Protein 1JBE (pdb70)

Structure (mmCIF, N/CA/C/O backbone):
data_1JBE
#
_entry.id   1JBE
#
_cell.length_a   45.122
_cell.length_b   46.652
_cell.length_c   53.120
_cell.angle_alpha   90.00
_cell.angle_beta   90.00
_cell.angle_gamma   90.00
#
_symmetry.space_group_name_H-M   'P 21 21 21'
#
loop_
_entity.id
_entity.type
_entity.pdbx_description
1 polymer 'Chemotaxis protein CheY'
2 non-polymer 'SULFATE ION'
3 non-polymer GLYCEROL
4 water water
#
loop_
_atom_site.group_PDB
_atom_site.id
_atom_site.type_symbol
_atom_site.label_atom_id
_atom_site.label_alt_id
_atom_site.label_comp_id
_atom_site.label_asym_id
_atom_site.label_entity_id
_atom_site.label_seq_id
_atom_site.pdbx_PDB_ins_code
_atom_site.Cartn_x
_atom_site.Cartn_y
_atom_site.Cartn_z
_atom_site.occupancy
_atom_site.B_iso_or_equiv
_atom_site.auth_seq_id
_atom_site.auth_comp_id
_atom_site.auth_asym_id
_atom_site.auth_atom_id
_atom_site.pdbx_PDB_model_num
ATOM 1 N N . ALA A 1 1 ? 38.738 22.254 7.467 1.00 33.17 2 ALA A N 1
ATOM 2 C CA . ALA A 1 1 ? 39.225 21.332 8.477 1.00 19.40 2 ALA A CA 1
ATOM 3 C C . ALA A 1 1 ? 40.638 20.863 8.184 1.00 16.17 2 ALA A C 1
ATOM 4 O O . ALA A 1 1 ? 41.133 20.946 7.070 1.00 20.45 2 ALA A O 1
ATOM 6 N N . ASP A 1 2 ? 41.279 20.353 9.219 1.00 12.97 3 ASP A N 1
ATOM 7 C CA . ASP A 1 2 ? 42.612 19.773 9.157 1.00 12.54 3 ASP A CA 1
ATOM 8 C C . ASP A 1 2 ? 42.622 18.526 8.286 1.00 9.62 3 ASP A C 1
ATOM 9 O O . ASP A 1 2 ? 41.900 17.578 8.590 1.00 9.89 3 ASP A O 1
ATOM 14 N N . LYS A 1 3 ? 43.429 18.486 7.233 1.00 10.61 4 LYS A N 1
ATOM 15 C CA . LYS A 1 3 ? 43.424 17.309 6.366 1.00 9.02 4 LYS A CA 1
ATOM 16 C C . LYS A 1 3 ? 43.990 16.065 7.048 1.00 7.49 4 LYS A C 1
ATOM 17 O O . LYS A 1 3 ? 43.770 14.958 6.557 1.00 7.35 4 LYS A O 1
ATOM 23 N N . GLU A 1 4 ? 44.707 16.217 8.158 1.00 7.40 5 GLU A N 1
ATOM 24 C CA . GLU A 1 4 ? 45.232 15.102 8.925 1.00 7.59 5 GLU A CA 1
ATOM 25 C C . GLU A 1 4 ? 44.339 14.754 10.112 1.00 7.00 5 GLU A C 1
ATOM 26 O O . GLU A 1 4 ? 44.754 13.946 10.947 1.00 7.79 5 GLU A O 1
ATOM 32 N N . LEU A 1 5 ? 43.124 15.282 10.187 1.00 7.04 6 LEU A N 1
ATOM 33 C CA . LEU A 1 5 ? 42.113 14.789 11.112 1.00 7.61 6 LEU A CA 1
ATOM 34 C C . LEU A 1 5 ? 42.056 13.268 11.066 1.00 6.79 6 LEU A C 1
ATOM 35 O O . LEU A 1 5 ? 41.980 12.705 9.982 1.00 6.99 6 LEU A O 1
ATOM 40 N N . LYS A 1 6 ? 42.080 12.606 12.220 1.00 7.07 7 LYS A N 1
ATOM 41 C CA . LYS A 1 6 ? 42.133 11.152 12.238 1.00 6.76 7 LYS A CA 1
ATOM 42 C C . LYS A 1 6 ? 40.708 10.600 12.281 1.00 6.15 7 LYS A C 1
ATOM 43 O O . LYS A 1 6 ? 39.949 10.794 13.242 1.00 6.27 7 LYS A O 1
ATOM 51 N N . PHE A 1 7 ? 40.354 9.901 11.214 1.00 5.58 8 PHE A N 1
ATOM 52 C CA . PHE A 1 7 ? 39.063 9.274 11.053 1.00 5.03 8 PHE A CA 1
ATOM 53 C C . PHE A 1 7 ? 39.053 7.834 11.534 1.00 4.69 8 PHE A C 1
ATOM 54 O O . PHE A 1 7 ? 40.018 7.108 11.300 1.00 6.31 8 PHE A O 1
ATOM 62 N N . LEU A 1 8 ? 37.970 7.432 12.192 1.00 4.45 9 LEU A N 1
ATOM 63 C CA . LEU A 1 8 ? 37.656 6.036 12.440 1.00 3.90 9 LEU A CA 1
ATOM 64 C C . LEU A 1 8 ? 36.449 5.648 11.590 1.00 4.03 9 LEU A C 1
ATOM 65 O O . LEU A 1 8 ? 35.384 6.249 11.751 1.00 4.78 9 LEU A O 1
ATOM 70 N N . VAL A 1 9 ? 36.612 4.686 10.712 1.00 3.87 10 VAL A N 1
ATOM 71 C CA . VAL A 1 9 ? 35.572 4.160 9.844 1.00 4.14 10 VAL A CA 1
ATOM 72 C C . VAL A 1 9 ? 35.095 2.827 10.407 1.00 3.72 10 VAL A C 1
ATOM 73 O O . VAL A 1 9 ? 35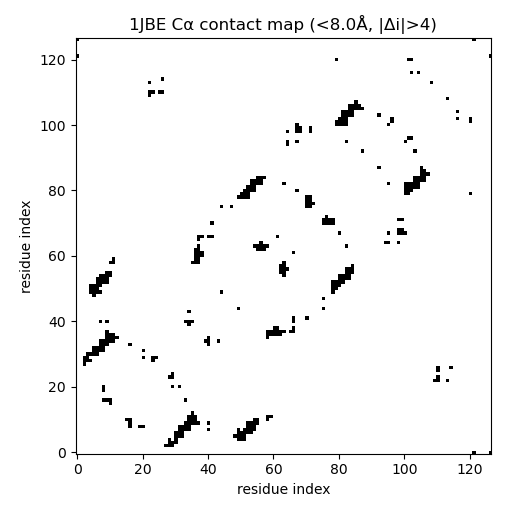.900 1.891 10.515 1.00 4.90 10 VAL A O 1
ATOM 77 N N . VAL A 1 10 ? 33.823 2.743 10.759 1.00 4.04 11 VAL A N 1
ATOM 78 C CA . VAL A 1 10 ? 33.270 1.621 11.498 1.00 3.96 11 VAL A CA 1
ATOM 79 C C . VAL A 1 10 ? 32.166 0.975 10.668 1.00 3.82 11 VAL A C 1
ATOM 80 O O . VAL A 1 10 ? 31.159 1.617 10.345 1.00 4.41 11 VAL A O 1
ATOM 84 N N . ASP A 1 11 ? 32.346 -0.282 10.291 1.00 3.96 12 ASP A N 1
ATOM 85 C CA . ASP A 1 11 ? 31.342 -1.070 9.590 1.00 4.06 12 ASP A CA 1
ATOM 86 C C . ASP A 1 11 ? 31.777 -2.533 9.680 1.00 4.03 12 ASP A C 1
ATOM 87 O O . ASP A 1 11 ? 32.962 -2.809 9.821 1.00 4.71 12 ASP A O 1
ATOM 92 N N . ASP A 1 12 ? 30.826 -3.452 9.558 1.00 4.06 13 ASP A N 1
ATOM 93 C CA . ASP A 1 12 ? 31.123 -4.877 9.623 1.00 4.60 13 ASP A CA 1
ATOM 94 C C . ASP A 1 12 ? 31.367 -5.509 8.255 1.00 4.85 13 ASP A C 1
ATOM 95 O O . ASP A 1 12 ? 31.456 -6.745 8.187 1.00 6.65 13 ASP A O 1
ATOM 100 N N . PHE A 1 13 ? 31.507 -4.728 7.203 1.00 5.22 14 PHE A N 1
ATOM 101 C CA . PHE A 1 13 ? 31.879 -5.174 5.867 1.00 5.41 14 PHE A CA 1
ATOM 102 C C . PHE A 1 13 ? 33.194 -4.524 5.460 1.00 5.31 14 PHE A C 1
ATOM 103 O O . PHE A 1 13 ? 33.253 -3.301 5.353 1.00 5.93 14 PHE A O 1
ATOM 111 N N . SER A 1 14 ? 34.205 -5.352 5.211 1.00 5.96 15 SER A N 1
ATOM 112 C CA . SER A 1 14 ? 35.472 -4.800 4.747 1.00 6.09 15 SER A CA 1
ATOM 113 C C . SER A 1 14 ? 35.340 -4.047 3.443 1.00 5.12 15 SER A C 1
ATOM 114 O O . SER A 1 14 ? 36.067 -3.065 3.252 1.00 5.75 15 SER A O 1
ATOM 117 N N . THR A 1 15 ? 34.452 -4.485 2.546 1.00 5.32 16 THR A N 1
ATOM 118 C CA . THR A 1 15 ? 34.356 -3.760 1.285 1.00 5.48 16 THR A CA 1
ATOM 119 C C . THR A 1 15 ? 33.883 -2.329 1.510 1.00 5.13 16 THR A C 1
ATOM 120 O O . THR A 1 15 ? 34.366 -1.397 0.850 1.00 5.59 16 THR A O 1
ATOM 124 N N . MET A 1 16 ? 32.921 -2.135 2.414 1.00 4.95 17 MET A N 1
ATOM 125 C CA . MET A 1 16 ? 32.384 -0.792 2.635 1.00 4.92 17 MET A CA 1
ATOM 126 C C . MET A 1 16 ? 33.401 0.061 3.386 1.00 4.40 17 MET A C 1
ATOM 127 O O . MET A 1 16 ? 33.538 1.255 3.120 1.00 5.13 17 MET A O 1
ATOM 132 N N . ARG A 1 17 ? 34.136 -0.524 4.339 1.00 4.76 18 ARG A N 1
ATOM 133 C CA . ARG A 1 17 ? 35.183 0.284 4.966 1.00 5.22 18 ARG A CA 1
ATOM 134 C C . ARG A 1 17 ? 36.202 0.734 3.918 1.00 4.61 18 ARG A C 1
ATOM 135 O O . ARG A 1 17 ? 36.692 1.856 4.002 1.00 5.48 18 ARG A O 1
ATOM 143 N N . ARG A 1 18 ? 36.529 -0.126 2.967 1.00 4.82 19 ARG A N 1
ATOM 144 C CA . ARG A 1 18 ? 37.471 0.274 1.921 1.00 5.05 19 ARG A CA 1
ATOM 145 C C . ARG A 1 18 ? 36.885 1.355 1.029 1.00 5.08 19 ARG A C 1
ATOM 146 O O . ARG A 1 18 ? 37.610 2.277 0.639 1.00 5.73 19 ARG A O 1
ATOM 154 N N . ILE A 1 19 ? 35.604 1.246 0.676 1.00 4.87 20 ILE A N 1
ATOM 155 C CA . ILE A 1 19 ? 34.961 2.326 -0.067 1.00 4.68 20 ILE A CA 1
ATOM 156 C C . ILE A 1 19 ? 35.098 3.644 0.674 1.00 4.30 20 ILE A C 1
ATOM 157 O O . ILE A 1 19 ? 35.523 4.640 0.084 1.00 5.25 20 ILE A O 1
ATOM 162 N N . VAL A 1 20 ? 34.735 3.663 1.955 1.00 4.86 21 VAL A N 1
ATOM 163 C CA . VAL A 1 20 ? 34.742 4.923 2.684 1.00 4.31 21 VAL A CA 1
ATOM 164 C C . VAL A 1 20 ? 36.162 5.457 2.827 1.00 4.71 21 VAL A C 1
ATOM 165 O O . VAL A 1 20 ? 36.407 6.645 2.629 1.00 5.27 21 VAL A O 1
ATOM 169 N N . ARG A 1 21 ? 37.111 4.581 3.144 1.00 5.30 22 ARG A N 1
ATOM 170 C CA . ARG A 1 21 ? 38.512 4.987 3.203 1.00 5.79 22 ARG A CA 1
ATOM 171 C C . ARG A 1 21 ? 38.963 5.599 1.889 1.00 5.65 22 ARG A C 1
ATOM 172 O O . ARG A 1 21 ? 39.632 6.636 1.865 1.00 6.21 22 ARG A O 1
ATOM 187 N N . ASN A 1 22 ? 38.613 4.986 0.763 1.00 5.77 23 ASN A N 1
ATOM 188 C CA . ASN A 1 22 ? 39.059 5.501 -0.525 1.00 6.17 23 ASN A CA 1
ATOM 189 C C . ASN A 1 22 ? 38.382 6.805 -0.887 1.00 7.02 23 ASN A C 1
ATOM 190 O O . ASN A 1 22 ? 39.012 7.695 -1.464 1.00 8.94 23 ASN A O 1
ATOM 199 N N . LEU A 1 23 ? 37.119 6.963 -0.521 1.00 5.82 24 LEU A N 1
ATOM 200 C CA . LEU A 1 23 ? 36.447 8.232 -0.756 1.00 6.43 24 LEU A CA 1
ATOM 201 C C . LEU A 1 23 ? 37.107 9.321 0.070 1.00 5.91 24 LEU A C 1
ATOM 202 O O . LEU A 1 23 ? 37.330 10.437 -0.400 1.00 7.63 24 LEU A O 1
ATOM 207 N N . LEU A 1 24 ? 37.438 9.015 1.323 1.00 5.73 25 LEU A N 1
ATOM 208 C CA . LEU A 1 24 ? 38.120 9.993 2.171 1.00 6.41 25 LEU A CA 1
ATOM 209 C C . LEU A 1 24 ? 39.450 10.389 1.536 1.00 6.40 25 LEU A C 1
ATOM 210 O O . LEU A 1 24 ? 39.812 11.567 1.501 1.00 7.32 25 LEU A O 1
ATOM 215 N N . LYS A 1 25 ? 40.199 9.421 1.024 1.00 7.84 26 LYS A N 1
ATOM 216 C CA . LYS A 1 25 ? 41.494 9.702 0.402 1.00 9.96 26 LYS A CA 1
ATOM 217 C C . LYS A 1 25 ? 41.295 10.631 -0.786 1.00 10.18 26 LYS A C 1
ATOM 218 O O . LYS A 1 25 ? 42.085 11.554 -1.018 1.00 10.64 26 LYS A O 1
ATOM 224 N N . GLU A 1 26 ? 40.227 10.424 -1.558 1.00 11.35 27 GLU A N 1
ATOM 225 C CA . GLU A 1 26 ? 39.901 11.268 -2.699 1.00 12.99 27 GLU A CA 1
ATOM 226 C C . GLU A 1 26 ? 39.723 12.738 -2.315 1.00 11.79 27 GLU A C 1
ATOM 227 O O . GLU A 1 26 ? 39.985 13.647 -3.100 1.00 17.32 27 GLU A O 1
ATOM 238 N N . LEU A 1 27 ? 39.251 12.972 -1.094 1.00 9.80 28 LEU A N 1
ATOM 239 C CA . LEU A 1 27 ? 39.020 14.306 -0.578 1.00 9.91 28 LEU A CA 1
ATOM 240 C C . LEU A 1 27 ? 40.238 14.869 0.145 1.00 8.76 28 LEU A C 1
ATOM 241 O O . LEU A 1 27 ? 40.199 16.002 0.608 1.00 13.48 28 LEU A O 1
ATOM 246 N N . GLY A 1 28 ? 41.285 14.063 0.280 1.00 7.26 29 GLY A N 1
ATOM 247 C CA . GLY A 1 28 ? 42.504 14.481 0.942 1.00 6.42 29 GLY A CA 1
ATOM 248 C C . GLY A 1 28 ? 42.612 14.121 2.410 1.00 6.28 29 GLY A C 1
ATOM 249 O O . GLY A 1 28 ? 43.511 14.640 3.074 1.00 7.22 29 GLY A O 1
ATOM 250 N N . PHE A 1 29 ? 41.740 13.244 2.892 1.00 5.94 30 PHE A N 1
ATOM 251 C CA . PHE A 1 29 ? 41.781 12.758 4.266 1.00 5.75 30 PHE A CA 1
ATOM 252 C C . PHE A 1 29 ? 42.347 11.337 4.265 1.00 5.98 30 PHE A C 1
ATOM 253 O O . PHE A 1 29 ? 41.650 10.385 3.930 1.00 7.97 30 PHE A O 1
ATOM 261 N N . ASN A 1 30 ? 43.645 11.229 4.591 1.00 5.69 31 ASN A N 1
ATOM 262 C CA . ASN A 1 30 ? 44.370 9.977 4.496 1.00 6.36 31 ASN A CA 1
ATOM 263 C C . ASN A 1 30 ? 44.639 9.323 5.847 1.00 5.93 31 ASN A C 1
ATOM 264 O O . ASN A 1 30 ? 45.077 8.172 5.894 1.00 7.40 31 ASN A O 1
ATOM 269 N N . ASN A 1 31 ? 44.375 10.041 6.932 1.00 5.97 32 ASN A N 1
ATOM 270 C CA . ASN A 1 31 ? 44.668 9.535 8.278 1.00 6.55 32 ASN A CA 1
ATOM 271 C C . ASN A 1 31 ? 43.444 8.779 8.778 1.00 6.12 32 ASN A C 1
ATOM 272 O O . ASN A 1 31 ? 42.580 9.355 9.450 1.00 7.37 32 ASN A O 1
ATOM 277 N N . VAL A 1 32 ? 43.329 7.514 8.419 1.00 6.15 33 VAL A N 1
ATOM 278 C CA . VAL A 1 32 ? 42.119 6.733 8.549 1.00 6.68 33 VAL A CA 1
ATOM 279 C C . VAL A 1 32 ? 42.436 5.382 9.177 1.00 6.53 33 VAL A C 1
ATOM 280 O O . VAL A 1 32 ? 43.352 4.680 8.741 1.00 9.93 33 VAL A O 1
ATOM 284 N N . GLU A 1 33 ? 41.685 5.032 10.211 1.00 5.62 34 GLU A N 1
ATOM 285 C CA . GLU A 1 33 ? 41.698 3.721 10.811 1.00 5.96 34 GLU A CA 1
ATOM 286 C C . GLU A 1 33 ? 40.315 3.100 10.744 1.00 5.13 34 GLU A C 1
ATOM 287 O O . GLU A 1 33 ? 39.357 3.809 10.459 1.00 5.85 34 GLU A O 1
ATOM 293 N N . GLU A 1 34 ? 40.230 1.811 11.012 1.00 5.65 35 GLU A N 1
ATOM 294 C CA . GLU A 1 34 ? 39.011 1.059 10.812 1.00 5.40 35 GLU A CA 1
ATOM 295 C C . GLU A 1 34 ? 38.643 0.245 12.037 1.00 4.92 35 GLU A C 1
ATOM 296 O O . GLU A 1 34 ? 39.488 -0.184 12.818 1.00 6.50 35 GLU A O 1
ATOM 302 N N . ALA A 1 35 ? 37.352 -0.017 12.204 1.00 4.96 36 ALA A N 1
ATOM 303 C CA . ALA A 1 35 ? 36.836 -0.896 13.236 1.00 4.52 36 ALA A CA 1
ATOM 304 C C . ALA A 1 35 ? 35.616 -1.639 12.677 1.00 4.28 36 ALA A C 1
ATOM 305 O O . ALA A 1 35 ? 34.964 -1.170 11.749 1.00 4.58 36 ALA A O 1
ATOM 307 N N . GLU A 1 36 ? 35.324 -2.807 13.278 1.00 4.88 37 GLU A N 1
ATOM 308 C CA . GLU A 1 36 ? 34.359 -3.707 12.650 1.00 5.50 37 GLU A CA 1
ATOM 309 C C . GLU A 1 36 ? 33.005 -3.777 13.358 1.00 5.24 37 GLU A C 1
ATOM 310 O O . GLU A 1 36 ? 32.103 -4.409 12.786 1.00 5.65 37 GLU A O 1
ATOM 316 N N . ASP A 1 37 ? 32.854 -3.197 14.522 1.00 5.14 38 ASP A N 1
ATOM 317 C CA . ASP A 1 37 ? 31.576 -3.049 15.217 1.00 5.98 38 ASP A CA 1
ATOM 318 C C . ASP A 1 37 ? 31.746 -1.970 16.276 1.00 4.83 38 ASP A C 1
ATOM 319 O O . ASP A 1 37 ? 32.848 -1.416 16.426 1.00 5.24 38 ASP A O 1
ATOM 324 N N . GLY A 1 38 ? 30.706 -1.648 17.039 1.00 5.70 39 GLY A N 1
ATOM 325 C CA . GLY A 1 38 ? 30.817 -0.552 17.990 1.00 5.93 39 GLY A CA 1
ATOM 326 C C . GLY A 1 38 ? 31.751 -0.831 19.145 1.00 5.11 39 GLY A C 1
ATOM 327 O O . GLY A 1 38 ? 32.340 0.113 19.692 1.00 6.03 39 GLY A O 1
ATOM 328 N N . VAL A 1 39 ? 31.885 -2.093 19.546 1.00 5.83 40 VAL A N 1
ATOM 329 C CA . VAL A 1 39 ? 32.793 -2.444 20.635 1.00 7.17 40 VAL A CA 1
ATOM 330 C C . VAL A 1 39 ? 34.240 -2.254 20.195 1.00 6.40 40 VAL A C 1
ATOM 331 O O . VAL A 1 39 ? 35.056 -1.632 20.874 1.00 7.81 40 VAL A O 1
ATOM 335 N N . ASP A 1 40 ? 34.570 -2.778 19.018 1.00 6.63 41 ASP A N 1
ATOM 336 C CA . ASP A 1 40 ? 35.901 -2.593 18.448 1.00 6.13 41 ASP A CA 1
ATOM 337 C C . ASP A 1 40 ? 36.207 -1.108 18.307 1.00 5.73 41 ASP A C 1
ATOM 338 O O . ASP A 1 40 ? 37.298 -0.636 18.600 1.00 6.81 41 ASP A O 1
ATOM 343 N N . ALA A 1 41 ? 35.195 -0.348 17.876 1.00 5.50 42 ALA A N 1
ATOM 344 C CA . ALA A 1 41 ? 35.369 1.087 17.712 1.00 5.20 42 ALA A CA 1
ATOM 345 C C . ALA A 1 41 ? 35.735 1.749 19.033 1.00 5.31 42 ALA A C 1
ATOM 346 O O . ALA A 1 41 ? 36.669 2.560 19.094 1.00 6.77 42 ALA A O 1
ATOM 348 N N . LEU A 1 42 ? 35.021 1.429 20.113 1.00 5.69 43 LEU A N 1
ATOM 349 C CA . LEU A 1 42 ? 35.359 2.011 21.406 1.00 6.18 43 LEU A CA 1
ATOM 350 C C . LEU A 1 42 ? 36.747 1.586 21.870 1.00 6.01 43 LEU A C 1
ATOM 351 O O . LEU A 1 42 ? 37.461 2.417 22.444 1.00 7.78 43 LEU A O 1
ATOM 356 N N . ASN A 1 43 ? 37.128 0.329 21.651 1.00 6.60 44 ASN A N 1
ATOM 357 C CA . ASN A 1 43 ? 38.494 -0.084 21.990 1.00 7.62 44 ASN A CA 1
ATOM 358 C C . ASN A 1 43 ? 39.508 0.819 21.300 1.00 8.50 44 ASN A C 1
ATOM 359 O O . ASN A 1 43 ? 40.496 1.218 21.901 1.00 10.94 44 ASN A O 1
ATOM 364 N N . LYS A 1 44 ? 39.290 1.178 20.041 1.00 8.01 45 LYS A N 1
ATOM 365 C CA . LYS A 1 44 ? 40.213 2.034 19.301 1.00 8.82 45 LYS A CA 1
ATOM 366 C C . LYS A 1 44 ? 40.141 3.487 19.764 1.00 8.08 45 LYS A C 1
ATOM 367 O O . LYS A 1 44 ? 41.182 4.134 19.946 1.00 10.05 45 LYS A O 1
ATOM 375 N N . LEU A 1 45 ? 38.937 4.018 19.978 1.00 7.38 46 LEU A N 1
ATOM 376 C CA . LEU A 1 45 ? 38.787 5.413 20.374 1.00 7.52 46 LEU A CA 1
ATOM 377 C C . LEU A 1 45 ? 39.449 5.696 21.716 1.00 8.81 46 LEU A C 1
ATOM 378 O O . LEU A 1 45 ? 39.935 6.802 21.940 1.00 8.95 46 LEU A O 1
ATOM 383 N N . GLN A 1 46 ? 39.480 4.705 22.590 1.00 9.29 47 GLN A N 1
ATOM 384 C CA . GLN A 1 46 ? 40.143 4.849 23.887 1.00 10.24 47 GLN A CA 1
ATOM 385 C C . GLN A 1 46 ? 41.637 5.074 23.744 1.00 10.92 47 GLN A C 1
ATOM 386 O O . GLN A 1 46 ? 42.242 5.560 24.707 1.00 14.54 47 GLN A O 1
ATOM 392 N N . ALA A 1 47 ? 42.261 4.754 22.631 1.00 10.97 48 ALA A N 1
ATOM 393 C CA . ALA A 1 47 ? 43.681 4.986 22.414 1.00 13.38 48 ALA A CA 1
ATOM 394 C C . ALA A 1 47 ? 43.983 6.463 22.212 1.00 14.76 48 ALA A C 1
ATOM 395 O O . ALA A 1 47 ? 45.140 6.876 22.328 1.00 17.28 48 ALA A O 1
ATOM 397 N N . GLY A 1 48 ? 42.963 7.249 21.904 1.00 12.72 49 GLY A N 1
ATOM 398 C CA . GLY A 1 48 ? 43.095 8.684 21.793 1.00 13.88 49 GLY A CA 1
ATOM 399 C C . GLY A 1 48 ? 43.473 9.129 20.389 1.00 11.32 49 GLY A C 1
ATOM 400 O O . GLY A 1 48 ? 43.860 8.331 19.541 1.00 13.10 49 GLY A O 1
ATOM 401 N N . GLY A 1 49 ? 43.357 10.438 20.180 1.00 11.35 50 GLY A N 1
ATOM 402 C CA . GLY A 1 49 ? 43.814 11.106 19.003 1.00 12.26 50 GLY A CA 1
ATOM 403 C C . GLY A 1 49 ? 42.841 11.155 17.847 1.00 10.16 50 GLY A C 1
ATOM 404 O O . GLY A 1 49 ? 43.150 11.769 16.820 1.00 11.02 50 GLY A O 1
ATOM 405 N N . TYR A 1 50 ? 41.672 10.519 17.975 1.00 8.89 51 TYR A N 1
ATOM 406 C CA . TYR A 1 50 ? 40.696 10.577 16.894 1.00 7.00 51 TYR A CA 1
ATOM 407 C C . TYR A 1 50 ? 40.015 11.923 16.804 1.00 6.96 51 TYR A C 1
ATOM 408 O O . TYR A 1 50 ? 39.856 12.648 17.776 1.00 9.69 51 TYR A O 1
ATOM 417 N N . GLY A 1 51 ? 39.611 12.259 15.579 1.00 6.21 52 GLY A N 1
ATOM 418 C CA . GLY A 1 51 ? 38.962 13.515 15.291 1.00 6.52 52 GLY A CA 1
ATOM 419 C C . GLY A 1 51 ? 37.634 13.416 14.579 1.00 5.95 52 GLY A C 1
ATOM 420 O O . GLY A 1 51 ? 36.945 14.421 14.448 1.00 6.76 52 GLY A O 1
ATOM 421 N N . PHE A 1 52 ? 37.240 12.234 14.098 1.00 5.55 53 PHE A N 1
ATOM 422 C CA . PHE A 1 52 ? 35.992 12.084 13.356 1.00 5.08 53 PHE A CA 1
ATOM 423 C C . PHE A 1 52 ? 35.648 10.602 13.286 1.00 4.34 53 PHE A C 1
ATOM 424 O O . PHE A 1 52 ? 36.552 9.788 13.067 1.00 5.60 53 PHE A O 1
ATOM 432 N N . VAL A 1 53 ? 34.389 10.251 13.466 1.00 4.39 54 VAL A N 1
ATOM 433 C CA . VAL A 1 53 ? 33.889 8.889 13.361 1.00 4.09 54 VAL A CA 1
ATOM 434 C C . VAL A 1 53 ? 32.857 8.805 12.251 1.00 3.88 54 VAL A C 1
ATOM 435 O O . VAL A 1 53 ? 31.932 9.617 12.220 1.00 4.32 54 VAL A O 1
ATOM 439 N N . ILE A 1 54 ? 32.997 7.843 11.352 1.00 3.70 55 ILE A N 1
ATOM 440 C CA . ILE A 1 54 ? 31.972 7.486 10.386 1.00 3.62 55 ILE A CA 1
ATOM 441 C C . ILE A 1 54 ? 31.544 6.065 10.737 1.00 3.61 55 ILE A C 1
ATOM 442 O O . ILE A 1 54 ? 32.400 5.166 10.722 1.00 4.97 55 ILE A O 1
ATOM 447 N N . SER A 1 55 ? 30.295 5.868 11.128 1.00 3.72 56 SER A N 1
ATOM 448 C CA . SER A 1 55 ? 29.843 4.583 11.598 1.00 3.78 56 SER A CA 1
ATOM 449 C C . SER A 1 55 ? 28.558 4.133 10.914 1.00 3.54 56 SER A C 1
ATOM 450 O O . SER A 1 55 ? 27.633 4.941 10.753 1.00 4.00 56 SER A O 1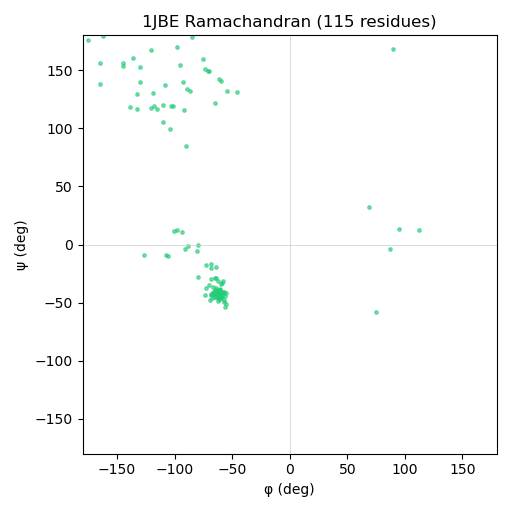
ATOM 455 N N . ASP A 1 56 ? 28.458 2.855 10.580 1.00 4.24 57 ASP A N 1
ATOM 456 C CA . ASP A 1 56 ? 27.182 2.350 10.119 1.00 4.43 57 ASP A CA 1
ATOM 457 C C . ASP A 1 56 ? 26.195 2.275 11.278 1.00 3.93 57 ASP A C 1
ATOM 458 O O . ASP A 1 56 ? 26.534 2.021 12.417 1.00 5.42 57 ASP A O 1
ATOM 463 N N . TRP A 1 57 ? 24.932 2.468 10.911 1.00 4.30 58 TRP A N 1
ATOM 464 C CA . TRP A 1 57 ? 23.807 2.300 11.817 1.00 4.30 58 TRP A CA 1
ATOM 465 C C . TRP A 1 57 ? 23.655 0.856 12.283 1.00 4.33 58 TRP A C 1
ATOM 466 O O . TRP A 1 57 ? 23.329 0.581 13.444 1.00 4.81 58 TRP A O 1
ATOM 477 N N . ASN A 1 58 ? 23.876 -0.088 11.370 1.00 5.11 59 ASN A N 1
ATOM 478 C CA . ASN A 1 58 ? 23.589 -1.492 11.605 1.00 5.16 59 ASN A CA 1
ATOM 479 C C . ASN A 1 58 ? 24.887 -2.297 11.717 1.00 4.47 59 ASN A C 1
ATOM 480 O O . ASN A 1 58 ? 25.546 -2.514 10.707 1.00 5.48 59 ASN A O 1
ATOM 485 N N . MET A 1 59 ? 25.250 -2.696 12.935 1.00 4.38 60 MET A N 1
ATOM 486 C CA . MET A 1 59 ? 26.420 -3.512 13.171 1.00 4.44 60 MET A CA 1
ATOM 487 C C . MET A 1 59 ? 26.092 -4.459 14.321 1.00 4.62 60 MET A C 1
ATOM 488 O O . MET A 1 59 ? 25.270 -4.109 15.184 1.00 5.37 60 MET A O 1
ATOM 493 N N . PRO A 1 60 ? 26.736 -5.616 14.378 1.00 4.99 61 PRO A N 1
ATOM 494 C CA . PRO A 1 60 ? 26.497 -6.551 15.476 1.00 5.31 61 PRO A CA 1
ATOM 495 C C . PRO A 1 60 ? 27.180 -6.073 16.750 1.00 4.67 61 PRO A C 1
ATOM 496 O O . PRO A 1 60 ? 28.119 -5.277 16.718 1.00 5.43 61 PRO A O 1
ATOM 500 N N . ASN A 1 61 ? 26.694 -6.598 17.868 1.00 5.01 62 ASN A N 1
ATOM 501 C CA . ASN A 1 61 ? 27.246 -6.460 19.212 1.00 5.19 62 ASN A CA 1
ATOM 502 C C . ASN A 1 61 ? 26.960 -5.074 19.777 1.00 5.41 62 ASN A C 1
ATOM 503 O O . ASN A 1 61 ? 26.324 -4.948 20.811 1.00 8.94 62 ASN A O 1
ATOM 508 N N . MET A 1 62 ? 27.411 -4.032 19.100 1.00 5.21 63 MET A N 1
ATOM 509 C CA . MET A 1 62 ? 27.053 -2.659 19.411 1.00 5.12 63 MET A CA 1
ATOM 510 C C . MET A 1 62 ? 26.804 -1.935 18.094 1.00 4.59 63 MET A C 1
ATOM 511 O O . MET A 1 62 ? 27.701 -1.862 17.253 1.00 5.36 63 MET A O 1
ATOM 520 N N . ASP A 1 63 ? 25.578 -1.457 17.929 1.00 5.31 64 ASP A N 1
ATOM 521 C CA . ASP A 1 63 ? 25.171 -0.798 16.688 1.00 4.91 64 ASP A CA 1
ATOM 522 C C . ASP A 1 63 ? 25.560 0.674 16.733 1.00 4.53 64 ASP A C 1
ATOM 523 O O . ASP A 1 63 ? 26.169 1.178 17.682 1.00 5.07 64 ASP A O 1
ATOM 528 N N . GLY A 1 64 ? 25.261 1.383 15.637 1.00 4.68 65 GLY A N 1
ATOM 529 C CA . GLY A 1 64 ? 25.685 2.759 15.534 1.00 4.90 65 GLY A CA 1
ATOM 530 C C . GLY A 1 64 ? 25.092 3.663 16.590 1.00 4.55 65 GLY A C 1
ATOM 531 O O . GLY A 1 64 ? 25.765 4.554 17.123 1.00 4.79 65 GLY A O 1
ATOM 532 N N . LEU A 1 65 ? 23.808 3.486 16.907 1.00 4.89 66 LEU A N 1
ATOM 533 C CA . LEU A 1 65 ? 23.167 4.317 17.910 1.00 5.22 66 LEU A CA 1
ATOM 534 C C . LEU A 1 65 ? 23.822 4.122 19.279 1.00 5.10 66 LEU A C 1
ATOM 535 O O . LEU A 1 65 ? 24.077 5.068 20.032 1.00 5.73 66 LEU A O 1
ATOM 540 N N . GLU A 1 66 ? 24.097 2.861 19.622 1.00 4.92 67 GLU A N 1
ATOM 541 C CA . GLU A 1 66 ? 24.737 2.580 20.899 1.00 5.62 67 GLU A CA 1
ATOM 542 C C . GLU A 1 66 ? 26.157 3.140 20.976 1.00 5.24 67 GLU A C 1
ATOM 543 O O . GLU A 1 66 ? 26.588 3.678 22.000 1.00 6.06 67 GLU A O 1
ATOM 549 N N . LEU A 1 67 ? 26.905 2.998 19.877 1.00 5.10 68 LEU A N 1
ATOM 550 C CA . LEU A 1 67 ? 28.244 3.589 19.814 1.00 4.80 68 LEU A CA 1
ATOM 551 C C . LEU A 1 67 ? 28.188 5.090 20.051 1.00 4.74 68 LEU A C 1
ATOM 552 O O . LEU A 1 67 ? 28.926 5.645 20.863 1.00 5.34 68 LEU A O 1
ATOM 557 N N . LEU A 1 68 ? 27.295 5.742 19.320 1.00 4.70 69 LEU A N 1
ATOM 558 C CA . LEU A 1 68 ? 27.106 7.180 19.440 1.00 5.01 69 LEU A CA 1
ATOM 559 C C . LEU A 1 68 ? 26.762 7.587 20.860 1.00 5.45 69 LEU A C 1
ATOM 560 O O . LEU A 1 68 ? 27.348 8.519 21.410 1.00 6.04 69 LEU A O 1
ATOM 565 N N . LYS A 1 69 ? 25.803 6.876 21.471 1.00 5.41 70 LYS A N 1
ATOM 566 C CA . LYS A 1 69 ? 25.410 7.245 22.827 1.00 5.81 70 LYS A CA 1
ATOM 567 C C . LYS A 1 69 ? 26.577 7.116 23.789 1.00 6.69 70 LYS A C 1
ATOM 568 O O . LYS A 1 69 ? 26.762 7.917 24.706 1.00 7.41 70 LYS A O 1
ATOM 574 N N . THR A 1 70 ? 27.384 6.081 23.607 1.00 6.05 71 THR A N 1
ATOM 575 C CA . THR A 1 70 ? 28.482 5.810 24.518 1.00 6.77 71 THR A CA 1
ATOM 576 C C . THR A 1 70 ? 29.552 6.884 24.393 1.00 7.05 71 THR A C 1
ATOM 577 O O . THR A 1 70 ? 30.093 7.365 25.386 1.00 7.93 71 THR A O 1
ATOM 581 N N . ILE A 1 71 ? 29.853 7.255 23.150 1.00 6.54 72 ILE A N 1
ATOM 582 C CA . ILE A 1 71 ? 30.770 8.376 22.940 1.00 6.84 72 ILE A CA 1
ATOM 583 C C . ILE A 1 71 ? 30.281 9.630 23.649 1.00 8.04 72 ILE A C 1
ATOM 584 O O . ILE A 1 71 ? 31.005 10.260 24.417 1.00 9.30 72 ILE A O 1
ATOM 589 N N . ARG A 1 72 ? 29.034 9.995 23.361 1.00 6.75 73 ARG A N 1
ATOM 590 C CA . ARG A 1 72 ? 28.484 11.259 23.825 1.00 7.28 73 ARG A CA 1
ATOM 591 C C . ARG A 1 72 ? 28.389 11.323 25.349 1.00 9.14 73 ARG A C 1
ATOM 592 O O . ARG A 1 72 ? 28.458 12.418 25.918 1.00 10.58 73 ARG A O 1
ATOM 600 N N . ALA A 1 73 ? 28.223 10.182 26.006 1.00 9.40 74 ALA A N 1
ATOM 601 C CA . ALA A 1 73 ? 28.012 10.148 27.455 1.00 11.26 74 ALA A CA 1
ATOM 602 C C . ALA A 1 73 ? 29.306 10.199 28.232 1.00 13.02 74 ALA A C 1
ATOM 603 O O . ALA A 1 73 ? 29.290 10.257 29.458 1.00 16.02 74 ALA A O 1
ATOM 613 C CA . GLY A 1 75 ? 34.852 11.912 28.684 1.00 16.85 76 GLY A CA 1
ATOM 614 C C . GLY A 1 75 ? 35.504 12.683 27.565 1.00 16.21 76 GLY A C 1
ATOM 615 O O . GLY A 1 75 ? 34.812 13.387 26.829 1.00 17.55 76 GLY A O 1
ATOM 616 N N . ALA A 1 76 ? 36.810 12.555 27.393 1.00 17.53 77 ALA A N 1
ATOM 617 C CA . ALA A 1 76 ? 37.522 13.396 26.441 1.00 17.22 77 ALA A CA 1
ATOM 618 C C . ALA A 1 76 ? 36.978 13.243 25.024 1.00 15.73 77 ALA A C 1
ATOM 619 O O . ALA A 1 76 ? 36.998 14.214 24.277 1.00 16.94 77 ALA A O 1
ATOM 621 N N . MET A 1 77 ? 36.506 12.064 24.654 1.00 14.56 78 MET A N 1
ATOM 622 C CA . MET A 1 77 ? 36.012 11.835 23.301 1.00 13.02 78 MET A CA 1
ATOM 623 C C . MET A 1 77 ? 34.585 12.349 23.065 1.00 11.57 78 MET A C 1
ATOM 624 O O . MET A 1 77 ? 34.072 12.188 21.952 1.00 11.66 78 MET A O 1
ATOM 633 N N . SER A 1 78 ? 33.906 12.933 24.039 1.00 11.80 79 SER A N 1
ATOM 634 C CA . SER A 1 78 ? 32.458 13.030 23.975 1.00 11.72 79 SER A CA 1
ATOM 635 C C . SER A 1 78 ? 31.896 13.962 22.896 1.00 10.78 79 SER A C 1
ATOM 636 O O . SER A 1 78 ? 30.718 13.781 22.557 1.00 12.01 79 SER A O 1
ATOM 639 N N . ALA A 1 79 ? 32.670 14.901 22.377 1.00 10.45 80 ALA A N 1
ATOM 640 C CA . ALA A 1 79 ? 32.197 15.799 21.318 1.00 10.75 80 ALA A CA 1
ATOM 641 C C . ALA A 1 79 ? 32.686 15.381 19.936 1.00 8.29 80 ALA A C 1
ATOM 642 O O . ALA A 1 79 ? 32.561 16.150 18.984 1.00 9.78 80 ALA A O 1
ATOM 644 N N . LEU A 1 80 ? 33.250 14.188 19.800 1.00 8.18 81 LEU A N 1
ATOM 645 C CA . LEU A 1 80 ? 33.740 13.731 18.513 1.00 7.73 81 LEU A CA 1
ATOM 646 C C . LEU A 1 80 ? 32.647 13.807 17.459 1.00 6.42 81 LEU A C 1
ATOM 647 O O . LEU A 1 80 ? 31.550 13.306 17.700 1.00 6.92 81 LEU A O 1
ATOM 652 N N . PRO A 1 81 ? 32.910 14.362 16.293 1.00 5.89 82 PRO A N 1
ATOM 653 C CA . PRO A 1 81 ? 31.906 14.282 15.225 1.00 5.83 82 PRO A CA 1
ATOM 654 C C . PRO A 1 81 ? 31.612 12.828 14.897 1.00 4.96 82 PRO A C 1
ATOM 655 O O . PRO A 1 81 ? 32.519 11.996 14.830 1.00 5.69 82 PRO A O 1
ATOM 659 N N . VAL A 1 82 ? 30.339 12.537 14.652 1.00 4.82 83 VAL A N 1
ATOM 660 C CA . VAL A 1 82 ? 29.880 11.219 14.257 1.00 4.60 83 VAL A CA 1
ATOM 661 C C . VAL A 1 82 ? 28.945 11.365 13.063 1.00 4.46 83 VAL A C 1
ATOM 662 O O . VAL A 1 82 ? 27.874 11.985 13.181 1.00 5.55 83 VAL A O 1
ATOM 666 N N . LEU A 1 83 ? 29.339 10.801 11.930 1.00 3.85 84 LEU A N 1
ATOM 667 C CA . LEU A 1 83 ? 28.511 10.679 10.745 1.00 3.86 84 LEU A CA 1
ATOM 668 C C . LEU A 1 83 ? 27.971 9.253 10.680 1.00 3.63 84 LEU A C 1
ATOM 669 O O . LEU A 1 83 ? 28.748 8.301 10.603 1.00 4.16 84 LEU A O 1
ATOM 674 N N . MET A 1 84 ? 26.655 9.112 10.718 1.00 3.61 85 MET A N 1
ATOM 675 C CA . MET A 1 84 ? 25.994 7.826 10.661 1.00 3.54 85 MET A CA 1
ATOM 676 C C . MET A 1 84 ? 25.716 7.445 9.206 1.00 3.66 85 MET A C 1
ATOM 677 O O . MET A 1 84 ? 25.225 8.278 8.440 1.00 6.28 85 MET A O 1
ATOM 682 N N . VAL A 1 85 ? 26.004 6.225 8.818 1.00 4.62 86 VAL A N 1
ATOM 683 C CA . VAL A 1 85 ? 25.738 5.681 7.501 1.00 4.32 86 VAL A CA 1
ATOM 684 C C . VAL A 1 85 ? 24.603 4.671 7.604 1.00 3.91 86 VAL A C 1
ATOM 685 O O . VAL A 1 85 ? 24.601 3.837 8.512 1.00 5.54 86 VAL A O 1
ATOM 689 N N . THR A 1 86 ? 23.670 4.705 6.669 1.00 4.69 87 THR A N 1
ATOM 690 C CA . TH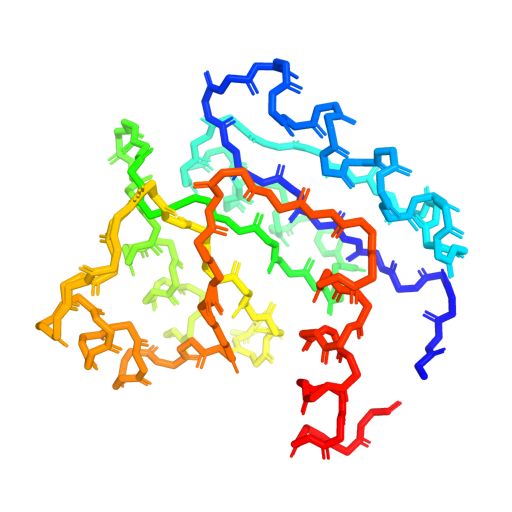R A 1 86 ? 22.557 3.767 6.715 1.00 5.39 87 THR A CA 1
ATOM 691 C C . THR A 1 86 ? 22.159 3.338 5.307 1.00 5.36 87 THR A C 1
ATOM 692 O O . THR A 1 86 ? 22.296 4.086 4.335 1.00 6.48 87 THR A O 1
ATOM 696 N N A ALA A 1 87 ? 21.654 2.113 5.163 0.53 7.52 88 ALA A N 1
ATOM 697 N N B ALA A 1 87 ? 21.613 2.129 5.194 0.47 7.76 88 ALA A N 1
ATOM 698 C CA A ALA A 1 87 ? 21.253 1.561 3.873 0.53 8.17 88 ALA A CA 1
ATOM 699 C CA B ALA A 1 87 ? 20.931 1.644 4.003 0.47 7.09 88 ALA A CA 1
ATOM 700 C C A ALA A 1 87 ? 19.902 2.097 3.420 0.53 8.82 88 ALA A C 1
ATOM 701 C C B ALA A 1 87 ? 19.580 2.321 3.795 0.47 7.47 88 ALA A C 1
ATOM 702 O O A ALA A 1 87 ? 19.539 2.013 2.244 0.53 9.41 88 ALA A O 1
ATOM 703 O O B ALA A 1 87 ? 19.126 2.432 2.654 0.47 9.13 88 ALA A O 1
ATOM 706 N N A GLU A 1 88 ? 19.140 2.650 4.352 0.55 7.86 89 GLU A N 1
ATOM 707 N N B GLU A 1 88 ? 18.950 2.752 4.880 0.45 8.07 89 GLU A N 1
ATOM 708 C CA A GLU A 1 88 ? 17.790 3.130 4.069 0.55 8.92 89 GLU A CA 1
ATOM 709 C CA B GLU A 1 88 ? 17.602 3.315 4.826 0.45 8.99 89 GLU A CA 1
ATOM 710 C C A GLU A 1 88 ? 17.392 4.149 5.131 0.55 7.76 89 GLU A C 1
ATOM 711 C C B GLU A 1 88 ? 17.340 4.176 6.055 0.45 7.90 89 GLU A C 1
ATOM 712 O O A GLU A 1 88 ? 17.371 3.854 6.326 0.55 10.58 89 GLU A O 1
ATOM 713 O O B GLU A 1 88 ? 17.237 3.699 7.184 0.45 8.21 89 GLU A O 1
ATOM 724 N N A ALA A 1 89 ? 17.070 5.356 4.671 0.61 9.09 90 ALA A N 1
ATOM 725 N N B ALA A 1 89 ? 17.243 5.481 5.823 0.39 7.90 90 ALA A N 1
ATOM 726 C CA A ALA A 1 89 ? 16.604 6.384 5.597 0.61 10.23 90 ALA A CA 1
ATOM 727 C CA B ALA A 1 89 ? 17.084 6.436 6.912 0.39 8.61 90 ALA A CA 1
ATOM 728 C C A ALA A 1 89 ? 15.222 6.085 6.167 0.61 10.87 90 ALA A C 1
ATOM 729 C C B ALA A 1 89 ? 15.607 6.668 7.202 0.39 7.95 90 ALA A C 1
ATOM 730 O O A ALA A 1 89 ? 14.339 5.605 5.463 0.61 13.46 90 ALA A O 1
ATOM 731 O O B ALA A 1 89 ? 14.988 7.595 6.685 0.39 15.68 90 ALA A O 1
ATOM 734 N N A LYS A 1 90 ? 15.082 6.386 7.458 0.59 9.25 91 LYS A N 1
ATOM 735 N N B LYS A 1 90 ? 15.032 5.802 8.033 0.41 9.71 91 LYS A N 1
ATOM 736 C CA A LYS A 1 90 ? 13.835 6.225 8.193 0.59 10.23 91 LYS A CA 1
ATOM 737 C CA B LYS A 1 90 ? 13.657 6.001 8.474 0.41 11.14 91 LYS A CA 1
ATOM 738 C C A LYS A 1 90 ? 13.658 7.358 9.202 0.59 9.40 91 LYS A C 1
ATOM 739 C C B LYS A 1 90 ? 13.585 7.261 9.337 0.41 10.75 91 LYS A C 1
ATOM 740 O O A LYS A 1 90 ? 14.568 7.627 9.986 0.59 8.27 91 LYS A O 1
ATOM 741 O O B LYS A 1 90 ? 14.533 7.483 10.092 0.41 8.23 91 LYS A O 1
ATOM 752 N N . LYS A 1 91 ? 12.502 8.013 9.207 1.00 12.61 92 LYS A N 1
ATOM 753 C CA . LYS A 1 91 ? 12.254 9.185 10.033 1.00 11.93 92 LYS A CA 1
ATOM 754 C C . LYS A 1 91 ? 12.660 8.988 11.492 1.00 9.36 92 LYS A C 1
ATOM 755 O O . LYS A 1 91 ? 13.377 9.765 12.108 1.00 9.78 92 LYS A O 1
ATOM 761 N N . GLU A 1 92 ? 12.202 7.868 12.046 1.00 10.96 93 GLU A N 1
ATOM 762 C CA . GLU A 1 92 ? 12.450 7.566 13.450 1.00 11.89 93 GLU A CA 1
ATOM 763 C C . GLU A 1 92 ? 13.923 7.321 13.739 1.00 8.40 93 GLU A C 1
ATOM 764 O O . GLU A 1 92 ? 14.414 7.702 14.817 1.00 9.04 93 GLU A O 1
ATOM 770 N N . ASN A 1 93 ? 14.625 6.686 12.803 1.00 8.02 94 ASN A N 1
ATOM 771 C CA . ASN A 1 93 ? 16.065 6.493 12.979 1.00 6.77 94 ASN A CA 1
ATOM 772 C C . ASN A 1 93 ? 16.812 7.823 12.940 1.00 7.07 94 ASN A C 1
ATOM 773 O O . ASN A 1 93 ? 17.722 8.092 13.722 1.00 7.05 94 ASN A O 1
ATOM 778 N N . ILE A 1 94 ? 16.423 8.685 12.008 1.00 6.39 95 ILE A N 1
ATOM 779 C CA . ILE A 1 94 ? 17.066 9.990 11.881 1.00 6.73 95 ILE A CA 1
ATOM 780 C C . ILE A 1 94 ? 16.912 10.805 13.155 1.00 6.72 95 ILE A C 1
ATOM 781 O O . ILE A 1 94 ? 17.856 11.392 13.667 1.00 7.15 95 ILE A O 1
ATOM 786 N N . ILE A 1 95 ? 15.705 10.818 13.698 1.00 7.23 96 ILE A N 1
ATOM 787 C CA . ILE A 1 95 ? 15.456 11.582 14.926 1.00 7.80 96 ILE A CA 1
ATOM 788 C C . ILE A 1 95 ? 16.177 10.967 16.108 1.00 6.42 96 ILE A C 1
ATOM 789 O O . ILE A 1 95 ? 16.776 11.687 16.902 1.00 7.85 96 ILE A O 1
ATOM 794 N N . ALA A 1 96 ? 16.152 9.641 16.229 1.00 7.02 97 ALA A N 1
ATOM 795 C CA . ALA A 1 96 ? 16.849 9.009 17.337 1.00 8.08 97 ALA A CA 1
ATOM 796 C C . ALA A 1 96 ? 18.346 9.323 17.303 1.00 6.87 97 ALA A C 1
ATOM 797 O O . ALA A 1 96 ? 18.953 9.630 18.322 1.00 8.31 97 ALA A O 1
ATOM 799 N N . ALA A 1 97 ? 18.921 9.212 16.102 1.00 6.91 98 ALA A N 1
ATOM 800 C CA . ALA A 1 97 ? 20.344 9.494 15.964 1.00 7.77 98 ALA A CA 1
ATOM 801 C C . ALA A 1 97 ? 20.651 10.957 16.262 1.00 6.03 98 ALA A C 1
ATOM 802 O O . ALA A 1 97 ? 21.611 11.267 16.980 1.00 7.14 98 ALA A O 1
ATOM 804 N N . ALA A 1 98 ? 19.857 11.874 15.717 1.00 6.04 99 ALA A N 1
ATOM 805 C CA . ALA A 1 98 ? 20.095 13.298 15.964 1.00 6.88 99 ALA A CA 1
ATOM 806 C C . ALA A 1 98 ? 19.975 13.643 17.432 1.00 6.60 99 ALA A C 1
ATOM 807 O O . ALA A 1 98 ? 20.833 14.324 18.004 1.00 6.72 99 ALA A O 1
ATOM 809 N N . GLN A 1 99 ? 18.911 13.172 18.079 1.00 6.55 100 GLN A N 1
ATOM 810 C CA . GLN A 1 99 ? 18.720 13.472 19.492 1.00 7.10 100 GLN A CA 1
ATOM 811 C C . GLN A 1 99 ? 19.814 12.852 20.348 1.00 7.76 100 GLN A C 1
ATOM 812 O O . GLN A 1 99 ? 20.117 13.400 21.400 1.00 11.45 100 GLN A O 1
ATOM 818 N N . ALA A 1 100 ? 20.395 11.741 19.913 1.00 6.86 101 ALA A N 1
ATOM 819 C CA . ALA A 1 100 ? 21.494 11.105 20.637 1.00 6.95 101 ALA A CA 1
ATOM 820 C C . ALA A 1 100 ? 22.831 11.780 20.353 1.00 6.77 101 ALA A C 1
ATOM 821 O O . ALA A 1 100 ? 23.835 11.423 20.965 1.00 8.0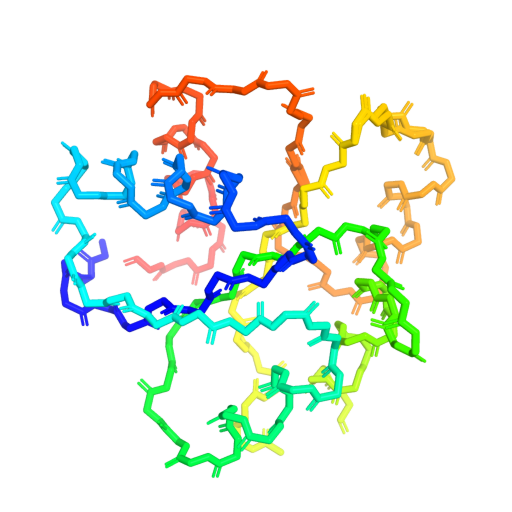6 101 ALA A O 1
ATOM 823 N N . GLY A 1 101 ? 22.863 12.747 19.435 1.00 6.66 102 GLY A N 1
ATOM 824 C CA . GLY A 1 101 ? 24.034 13.561 19.216 1.00 6.29 102 GLY A CA 1
ATOM 825 C C . GLY A 1 101 ? 24.730 13.354 17.889 1.00 5.49 102 GLY A C 1
ATOM 826 O O . GLY A 1 101 ? 25.846 13.843 17.709 1.00 6.23 102 GLY A O 1
ATOM 827 N N . ALA A 1 102 ? 24.121 12.659 16.921 1.00 5.36 103 ALA A N 1
ATOM 828 C CA . ALA A 1 102 ? 24.788 12.471 15.641 1.00 5.15 103 ALA A CA 1
ATOM 829 C C . ALA A 1 102 ? 25.053 13.804 14.973 1.00 5.26 103 ALA A C 1
ATOM 830 O O . ALA A 1 102 ? 24.227 14.706 15.010 1.00 5.54 103 ALA A O 1
ATOM 832 N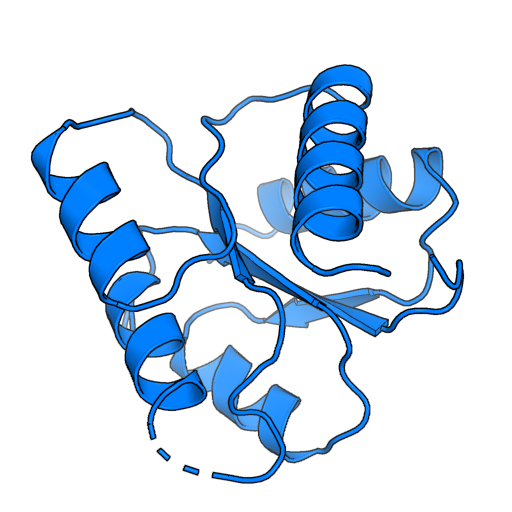 N . SER A 1 103 ? 26.206 13.903 14.318 1.00 5.04 104 SER A N 1
ATOM 833 C CA . SER A 1 103 ? 26.535 15.115 13.582 1.00 4.99 104 SER A CA 1
ATOM 834 C C . SER A 1 103 ? 25.851 15.179 12.226 1.00 4.55 104 SER A C 1
ATOM 835 O O . SER A 1 103 ? 25.620 16.266 11.701 1.00 5.48 104 SER A O 1
ATOM 838 N N . GLY A 1 104 ? 25.564 14.023 11.651 1.00 5.45 105 GLY A N 1
ATOM 839 C CA . GLY A 1 104 ? 24.858 13.916 10.386 1.00 5.50 105 GLY A CA 1
ATOM 840 C C . GLY A 1 104 ? 24.604 12.441 10.098 1.00 4.64 105 GLY A C 1
ATOM 841 O O . GLY A 1 104 ? 25.060 11.576 10.834 1.00 5.29 105 GLY A O 1
ATOM 842 N N . TYR A 1 105 ? 23.892 12.209 9.006 1.00 4.46 106 TYR A N 1
ATOM 843 C CA A TYR A 1 105 ? 23.375 10.894 8.587 0.41 5.27 106 TYR A CA 1
ATOM 844 C CA B TYR A 1 105 ? 23.741 10.871 8.479 0.59 6.00 106 TYR A CA 1
ATOM 845 C C A TYR A 1 105 ? 23.382 10.785 7.065 0.41 6.23 106 TYR A C 1
ATOM 846 C C B TYR A 1 105 ? 23.851 10.976 6.957 0.59 5.64 106 TYR A C 1
ATOM 847 O O A TYR A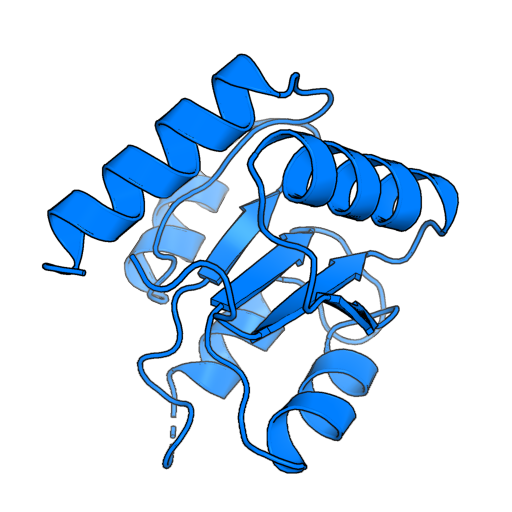 1 105 ? 22.819 11.697 6.445 0.41 8.48 106 TYR A O 1
ATOM 848 O O B TYR A 1 105 ? 23.734 12.011 6.329 0.59 6.02 106 TYR A O 1
ATOM 865 N N . VAL A 1 106 ? 23.984 9.764 6.441 1.00 6.25 107 VAL A N 1
ATOM 866 C CA . VAL A 1 106 ? 24.032 9.651 4.986 1.00 6.61 107 VAL A CA 1
ATOM 867 C C . VAL A 1 106 ? 23.614 8.253 4.571 1.00 5.12 107 VAL A C 1
ATOM 868 O O . VAL A 1 106 ? 23.949 7.276 5.217 1.00 5.54 107 VAL A O 1
ATOM 872 N N . VAL A 1 107 ? 22.845 8.187 3.489 1.00 5.38 108 VAL A N 1
ATOM 873 C CA . VAL A 1 107 ? 22.419 6.936 2.889 1.00 4.84 108 VAL A CA 1
ATOM 874 C C . VAL A 1 107 ? 23.458 6.430 1.895 1.00 4.20 108 VAL A C 1
ATOM 875 O O . VAL A 1 107 ? 23.943 7.168 1.034 1.00 5.88 108 VAL A O 1
ATOM 879 N N . LYS A 1 108 ? 23.786 5.148 2.031 1.00 4.58 109 LYS A N 1
ATOM 880 C CA . LYS A 1 108 ? 24.665 4.409 1.146 1.00 4.95 109 LYS A CA 1
ATOM 881 C C . LYS A 1 108 ? 23.857 3.656 0.096 1.00 5.46 109 LYS A C 1
ATOM 882 O O . LYS A 1 108 ? 22.691 3.327 0.351 1.00 6.34 109 LYS A O 1
ATOM 888 N N . PRO A 1 109 ? 24.435 3.354 -1.068 1.00 5.69 110 PRO A N 1
ATOM 889 C CA . PRO A 1 109 ? 25.760 3.771 -1.509 1.00 5.91 110 PRO A CA 1
ATOM 890 C C . PRO A 1 109 ? 25.812 5.270 -1.802 1.00 5.06 110 PRO A C 1
ATOM 891 O O . PRO A 1 109 ? 24.804 5.838 -2.227 1.00 5.91 110 PRO A O 1
ATOM 895 N N . PHE A 1 110 ? 26.978 5.863 -1.599 1.00 5.61 111 PHE A N 1
ATOM 896 C CA . PHE A 1 110 ? 27.190 7.269 -1.874 1.00 5.69 111 PHE A CA 1
ATOM 897 C C . PHE A 1 110 ? 28.535 7.468 -2.586 1.00 6.15 111 PHE A C 1
ATOM 898 O O . PHE A 1 110 ? 29.427 6.606 -2.554 1.00 7.30 111 PHE A O 1
ATOM 906 N N . THR A 1 111 ? 28.628 8.621 -3.222 1.00 6.50 112 THR A N 1
ATOM 907 C CA . THR A 1 111 ? 29.778 9.060 -3.979 1.00 6.68 112 THR A CA 1
ATOM 908 C C . THR A 1 111 ? 30.691 9.990 -3.198 1.00 5.45 112 THR A C 1
ATOM 909 O O . THR A 1 111 ? 30.360 10.474 -2.113 1.00 5.86 112 THR A O 1
ATOM 913 N N . ALA A 1 112 ? 31.870 10.269 -3.759 1.00 6.44 113 ALA A N 1
ATOM 914 C CA . ALA A 1 112 ? 32.778 11.239 -3.158 1.00 6.70 113 ALA A CA 1
ATOM 915 C C . ALA A 1 112 ? 32.127 12.600 -3.021 1.00 6.49 113 ALA A C 1
ATOM 916 O O . ALA A 1 112 ? 32.335 13.271 -2.010 1.00 7.00 113 ALA A O 1
ATOM 918 N N . ALA A 1 113 ? 31.386 13.045 -4.034 1.00 6.70 114 ALA A N 1
ATOM 919 C CA . ALA A 1 113 ? 30.779 14.374 -3.974 1.00 7.80 114 ALA A CA 1
ATOM 920 C C . ALA A 1 113 ? 29.779 14.440 -2.827 1.00 6.80 114 ALA A C 1
ATOM 921 O O . ALA A 1 113 ? 29.683 15.439 -2.105 1.00 7.41 114 ALA A O 1
ATOM 923 N N . THR A 1 114 ? 28.988 13.378 -2.671 1.00 6.24 115 THR A N 1
ATOM 924 C CA . THR A 1 114 ? 28.020 13.320 -1.570 1.00 5.91 115 THR A CA 1
ATOM 925 C C . THR A 1 114 ? 28.727 13.345 -0.233 1.00 6.10 115 THR A C 1
ATOM 926 O O . THR A 1 114 ? 28.345 14.073 0.685 1.00 6.81 115 THR A O 1
ATOM 930 N N . LEU A 1 115 ? 29.775 12.552 -0.089 1.00 5.70 116 LEU A N 1
ATOM 931 C CA . LEU A 1 115 ? 30.535 12.553 1.167 1.00 5.66 116 LEU A CA 1
ATOM 932 C C . LEU A 1 115 ? 31.149 13.916 1.452 1.00 6.54 116 LEU A C 1
ATOM 933 O O . LEU A 1 115 ? 31.105 14.390 2.582 1.00 6.62 116 LEU A O 1
ATOM 938 N N . GLU A 1 116 ? 31.715 14.547 0.427 1.00 7.07 117 GLU A N 1
ATOM 939 C CA . GLU A 1 116 ? 32.302 15.874 0.601 1.00 8.20 117 GLU A CA 1
ATOM 940 C C . GLU A 1 116 ? 31.267 16.869 1.105 1.00 8.63 117 GLU A C 1
ATOM 941 O O . GLU A 1 116 ? 31.528 17.671 2.003 1.00 8.25 117 GLU A O 1
ATOM 947 N N . GLU A 1 117 ? 30.075 16.843 0.508 1.00 8.40 118 GLU A N 1
ATOM 948 C CA . GLU A 1 117 ? 29.021 17.760 0.942 1.00 9.99 118 GLU A CA 1
ATOM 949 C C . GLU A 1 117 ? 28.664 17.503 2.400 1.00 8.97 118 GLU A C 1
ATOM 950 O O . GLU A 1 117 ? 28.467 18.428 3.174 1.00 10.34 118 GLU A O 1
ATOM 956 N N . LYS A 1 118 ? 28.571 16.220 2.743 1.00 8.40 119 LYS A N 1
ATOM 957 C CA . LYS A 1 118 ? 28.232 15.861 4.112 1.00 8.18 119 LYS A CA 1
ATOM 958 C C . LYS A 1 118 ? 29.288 16.341 5.107 1.00 7.17 119 LYS A C 1
ATOM 959 O O . LYS A 1 118 ? 28.983 16.910 6.163 1.00 8.20 119 LYS A O 1
ATOM 970 N N . LEU A 1 119 ? 30.558 16.063 4.804 1.00 6.81 120 LEU A N 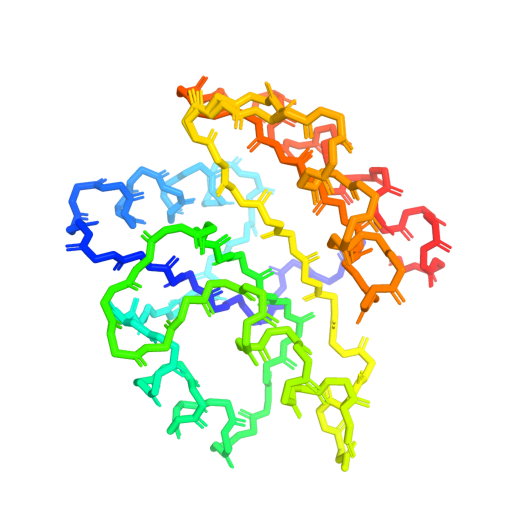1
ATOM 971 C CA . LEU A 1 119 ? 31.628 16.513 5.684 1.00 7.37 120 LEU A CA 1
ATOM 972 C C . LEU A 1 119 ? 31.646 18.028 5.777 1.00 7.59 120 LEU A C 1
ATOM 973 O O . LEU A 1 119 ? 31.789 18.547 6.891 1.00 7.63 120 LEU A O 1
ATOM 978 N N . ASN A 1 120 ? 31.504 18.720 4.650 1.00 8.19 121 ASN A N 1
ATOM 979 C CA . ASN A 1 120 ? 31.534 20.177 4.721 1.00 9.17 121 ASN A CA 1
ATOM 980 C C . ASN A 1 120 ? 30.362 20.718 5.531 1.00 8.58 121 ASN A C 1
ATOM 981 O O . ASN A 1 120 ? 30.530 21.676 6.280 1.00 9.65 121 ASN A O 1
ATOM 986 N N . LYS A 1 121 ? 29.184 20.112 5.412 1.00 8.35 122 LYS A N 1
ATOM 987 C CA . LYS A 1 121 ? 28.018 20.544 6.183 1.00 8.53 122 LYS A CA 1
ATOM 988 C C . LYS A 1 121 ? 28.293 20.383 7.670 1.00 7.10 122 LYS A C 1
ATOM 989 O O . LYS A 1 121 ? 27.945 21.233 8.488 1.00 8.14 122 LYS A O 1
ATOM 995 N N . ILE A 1 122 ? 28.899 19.248 8.037 1.00 7.18 123 ILE A N 1
ATOM 996 C CA . ILE A 1 122 ? 29.230 18.996 9.435 1.00 7.18 123 ILE A CA 1
ATOM 997 C C . ILE A 1 122 ? 30.312 19.946 9.933 1.00 6.92 123 ILE A C 1
ATOM 998 O O . ILE A 1 122 ? 30.184 20.507 11.026 1.00 7.51 123 ILE A O 1
ATOM 1003 N N . PHE A 1 123 ? 31.373 20.133 9.158 1.00 6.96 124 PHE A N 1
ATOM 1004 C CA . PHE A 1 123 ? 32.413 21.060 9.577 1.00 7.08 124 PHE A CA 1
ATOM 1005 C C . PHE A 1 123 ? 31.844 22.459 9.771 1.00 6.98 124 PHE A C 1
ATOM 1006 O O . PHE A 1 123 ? 32.186 23.168 10.723 1.00 7.75 124 PHE A O 1
ATOM 1014 N N . GLU A 1 124 ? 30.967 22.872 8.850 1.00 7.23 125 GLU A N 1
ATOM 1015 C CA . GLU A 1 124 ? 30.384 24.207 9.014 1.00 7.80 125 GLU A CA 1
ATOM 1016 C C . GLU A 1 124 ? 29.527 24.274 10.268 1.00 8.50 125 GLU A C 1
ATOM 1017 O O . GLU A 1 124 ? 29.631 25.236 11.028 1.00 9.42 125 GLU A O 1
ATOM 1023 N N . LYS A 1 125 ? 28.690 23.275 10.511 1.00 7.34 126 LYS A N 1
ATOM 1024 C CA . LYS A 1 125 ? 27.875 23.283 11.721 1.00 7.99 126 LYS A CA 1
ATOM 1025 C C . LYS A 1 125 ? 28.733 23.351 12.977 1.00 8.05 126 LYS A C 1
ATOM 1026 O O . LYS A 1 125 ? 28.403 24.042 13.941 1.00 8.87 126 LYS A O 1
ATOM 1032 N N . LEU A 1 126 ? 29.835 22.607 12.962 1.00 7.84 127 LEU A N 1
ATOM 1033 C CA . LEU A 1 126 ? 30.652 22.487 14.174 1.00 8.65 127 LEU A CA 1
ATOM 1034 C C . LEU A 1 126 ? 31.704 23.583 14.270 1.00 9.97 127 LEU A C 1
ATOM 1035 O O . LEU A 1 126 ? 32.443 23.630 15.259 1.00 12.95 127 LEU A O 1
ATOM 1040 N N . GLY A 1 127 ? 31.804 24.483 13.297 1.00 9.48 128 GLY A N 1
ATOM 1041 C CA . GLY A 1 127 ? 32.803 25.536 13.309 1.00 11.91 128 GLY A CA 1
ATOM 1042 C C . GLY A 1 127 ? 34.227 25.037 13.111 1.00 12.52 128 GLY A C 1
ATOM 1043 O O . GLY A 1 127 ? 35.114 25.654 13.687 1.00 17.06 128 GLY A O 1
ATOM 1044 N N . MET A 1 128 ? 34.410 23.972 12.336 1.00 11.17 129 MET A N 1
ATOM 1045 C CA . MET A 1 128 ? 35.699 23.349 12.057 1.00 13.17 129 MET A CA 1
ATOM 1046 C C . MET A 1 128 ? 36.234 23.748 10.680 1.00 16.31 129 MET A C 1
ATOM 1047 O O . MET A 1 128 ? 37.420 23.457 10.424 1.00 22.74 129 MET A O 1
#

GO terms:
  GO:0016407 acetyltransferase activity (F, IDA)
  GO:0018393 internal peptidyl-lysine acetylation (P, IMP)
  GO:0000156 phosphorelay response regulator activity (F, IDA)
  GO:0005515 protein binding (F, IPI)
  GO:0000287 magnesium ion binding (F, IDA)
  GO:0005829 cytosol (C, IDA)
  GO:0043052 thermotaxis (P, IDA)
  GO:0009454 aerotaxis (P, IDA)
  GO:0018393 internal peptidyl-lysine acetylation (P, IDA)
  GO:1902021 regulation of bacterial-type flagellum-dependent cell motility (P, IDA)
  GO:0007165 signal transduction (P, IDA)
  GO:1902021 regulation of bacterial-type flagellum-dependent cell motility (P, IGI)
  GO:1902021 regulation of bacterial-type flagellum-dependent cell motility (P, IMP)
  GO:0006935 chemotaxis (P, IMP)
  GO:0005737 cytoplasm (C, IDA)
  GO:0050920 regulation of chemotaxis (P, IDA)
  GO:0071977 bacterial-type flagell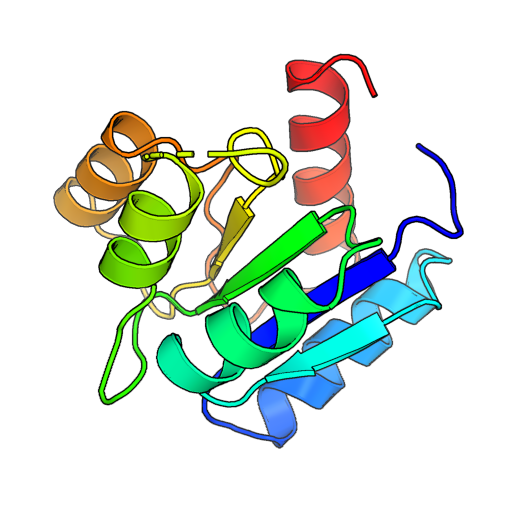um-dependent swimming motility (P, IDA)
  GO:0000160 phosphorelay signal transduction system (P, IDA)

Solvent-accessible surface area: 6586 Å² total

Secondary structure (P-SEA, 3-state):
cccccbbbbbcccaaaaaaaaaaaaaacccbbbbbccaaaaaaaaaaccccbbbbbcccccccaaaaaaaaacccccccbbbbbbccccaaaaaaaaaacccccccccccaaaaaaaaaaaaaaacc

B-factor: mean 12.17, std 10.04, range [3.54, 83.42]

CATH classification: 3.40.50.2300

Radius of gyration: 13.03 Å; Cα contacts (8 Å, |Δi|>4): 218; chains: 1; bounding box: 33×32×33 Å

InterPro domains:
  IPR001789 Signal transduction response regulator, receiver domain [PF00072] (9-120)
  IPR001789 Signal transduction response regulator, receiver domain [PS50110] (7-124)
  IPR001789 Signal transduction response regulator, receiver domain [SM00448] (6-120)
  IPR011006 CheY-like superfamily [SSF52172] (5-125)
  IPR052048 Signal Transduction Response Regulator [PTHR43228] (8-126)

Nearest PDB structures (foldseek):
  1jbe-assembly1_A  TM=1.005E+00  e=4.231E-24  Escherichia coli
  1udr-assembly1_C  TM=9.923E-01  e=3.207E-20  Escherichia coli
  3to5-assembly1_A  TM=9.837E-01  e=1.137E-17  Vibrio cholerae
  4lx8-assembly1_A  TM=9.845E-01  e=2.606E-17  Vibrio cholerae O395
  3hdv-assembly1_C  TM=8.883E-01  e=9.527E-09  Pseudomonas putida KT2440

Foldseek 3Di:
DDLAAAEEEEAQDPVVSVVVQVLSVVVSNNNYDYARALVRVVVVCVVDRHAAYEAEQDHPPAGPLRSLLVLCDDDSNLRAYEYEYQDCDPVNQVSSVVSPHLYYDYPPDHSVVVVVSVVSSCVVVVD

Sequence (127 aa):
ADKELKFLVVDDFSTMRRIVRNLLKELGFNNVEEAEDGVDALNKLQAGGYGFVISDWNMPNMDGLELLKTIRAGAMSALPVLMVTAAEEAAKKKENIIAAAQAGASGYYVVKPFTAATLEEKLNKIFEKLGM

Organism: Escherichia coli (strain K12) (NCBI:txid83333)